Protein AF-A0A673FSD2-F1 (afdb_monomer)

Solvent-accessible surface area (backbone atoms only — not comparable to full-atom values): 5214 Å² total; per-residue (Å²): 135,78,48,86,69,87,64,65,50,76,40,81,90,75,75,51,82,48,83,66,91,85,57,80,63,50,87,76,74,54,79,39,63,41,78,41,63,59,94,91,37,79,79,41,65,33,37,51,80,45,102,46,34,49,51,59,61,74,90,70,49,97,64,84,94,66,97,62,93,58,76,48,67,64,72,130

Organism: NCBI:txid307959

Secondary structure (DSSP, 8-state):
-------EEEETTTTEEEE-S--PPPTTSSTTEEEEEETTEEEEEEEEEETTEEE--GGG-SS-SS----------

InterPro domains:
  IPR001254 Serine proteases, trypsin domain [PF00089] (23-62)
  IPR009003 Peptidase S1, PA clan [SSF50494] (15-66)
  IPR050850 Peptidase S1 family, Elastase subfamily [PTHR24257] (16-62)

pLDDT: mean 70.46, std 16.63, range [28.48, 89.19]

Foldseek 3Di:
DFDDDQPFDQPVVPRDTDRPDDDDGDPCPQVQWDFDDDPNDGDFIWGPPDPFATHGDPVPDPDDDDDDSDRNRPDD

Mean predicted aligned error: 10.94 Å

Structure (mmCIF, N/CA/C/O backbone):
data_AF-A0A673FSD2-F1
#
_entry.id   AF-A0A673FSD2-F1
#
loop_
_atom_site.group_PDB
_atom_site.id
_atom_site.type_symbol
_atom_site.label_atom_id
_atom_site.label_alt_id
_atom_site.label_comp_id
_atom_site.label_asym_id
_atom_site.label_entity_id
_atom_site.label_seq_id
_atom_site.pdbx_PDB_ins_code
_atom_site.Cartn_x
_atom_site.Cartn_y
_atom_site.Cartn_z
_atom_site.occupancy
_atom_site.B_iso_or_equiv
_atom_site.auth_seq_id
_atom_site.auth_comp_id
_atom_site.auth_asym_id
_atom_site.auth_atom_id
_atom_site.pdbx_PDB_model_num
ATOM 1 N N . ASN A 1 1 ? 19.261 -12.768 -9.371 1.00 50.59 1 ASN A N 1
ATOM 2 C CA . ASN A 1 1 ? 18.541 -13.034 -8.109 1.00 50.59 1 ASN A CA 1
ATOM 3 C C . ASN A 1 1 ? 17.690 -11.829 -7.757 1.00 50.59 1 ASN A C 1
ATOM 5 O O . ASN A 1 1 ? 18.231 -10.739 -7.656 1.00 50.59 1 ASN A O 1
ATOM 9 N N . CYS A 1 2 ? 16.373 -12.025 -7.674 1.00 52.22 2 CYS A N 1
ATOM 10 C CA . CYS A 1 2 ? 15.375 -10.992 -7.392 1.00 52.22 2 CYS A CA 1
ATOM 11 C C . CYS A 1 2 ? 15.308 -10.734 -5.885 1.00 52.22 2 CYS A C 1
ATOM 13 O O . CYS A 1 2 ? 14.854 -11.616 -5.158 1.00 52.22 2 CYS A O 1
ATOM 15 N N . TYR A 1 3 ? 15.717 -9.561 -5.407 1.00 52.03 3 TYR A N 1
ATOM 16 C CA . TYR A 1 3 ? 15.586 -9.231 -3.990 1.00 52.03 3 TYR A CA 1
ATOM 17 C C . TYR A 1 3 ? 14.736 -7.972 -3.813 1.00 52.03 3 TYR A C 1
ATOM 19 O O . TYR A 1 3 ? 15.154 -6.871 -4.146 1.00 52.03 3 TYR A O 1
ATOM 27 N N . ILE A 1 4 ? 13.552 -8.143 -3.232 1.00 61.47 4 ILE A N 1
ATOM 28 C CA . ILE A 1 4 ? 13.071 -7.226 -2.196 1.00 61.47 4 ILE A CA 1
ATOM 29 C C . ILE A 1 4 ? 13.168 -8.066 -0.934 1.00 61.47 4 ILE A C 1
ATOM 31 O O . ILE A 1 4 ? 12.336 -8.912 -0.648 1.00 61.47 4 ILE A O 1
ATOM 35 N N . PHE A 1 5 ? 14.243 -7.905 -0.195 1.00 53.22 5 PHE A N 1
ATOM 36 C CA . PHE A 1 5 ? 14.196 -8.179 1.226 1.00 53.22 5 PHE A CA 1
ATOM 37 C C . PHE A 1 5 ? 14.609 -6.859 1.835 1.00 53.22 5 PHE A C 1
ATOM 39 O O . PHE A 1 5 ? 15.752 -6.441 1.671 1.00 53.22 5 PHE A O 1
ATOM 46 N N . CYS A 1 6 ? 13.669 -6.167 2.478 1.00 57.69 6 CYS A N 1
ATOM 47 C CA . CYS A 1 6 ? 14.023 -5.071 3.363 1.00 57.69 6 CYS A CA 1
ATOM 48 C C . CYS A 1 6 ? 14.751 -5.694 4.557 1.00 57.69 6 CYS A C 1
ATOM 50 O O . CYS A 1 6 ? 14.153 -5.906 5.609 1.00 57.69 6 CYS A O 1
ATOM 52 N N . LEU A 1 7 ? 16.033 -6.029 4.391 1.00 53.78 7 LEU A N 1
ATOM 53 C CA . LEU A 1 7 ? 16.951 -6.069 5.516 1.00 53.78 7 LEU A CA 1
ATOM 54 C C . LEU A 1 7 ? 17.064 -4.615 5.964 1.00 53.78 7 LEU A C 1
ATOM 56 O O . LEU A 1 7 ? 17.882 -3.846 5.468 1.00 53.78 7 LEU A O 1
ATOM 60 N N . TYR A 1 8 ? 16.134 -4.201 6.817 1.00 58.53 8 TYR A N 1
ATOM 61 C CA . TYR A 1 8 ? 16.283 -2.960 7.541 1.00 58.53 8 TYR A CA 1
ATOM 62 C C . TYR A 1 8 ? 17.457 -3.185 8.500 1.00 58.53 8 TYR A C 1
ATO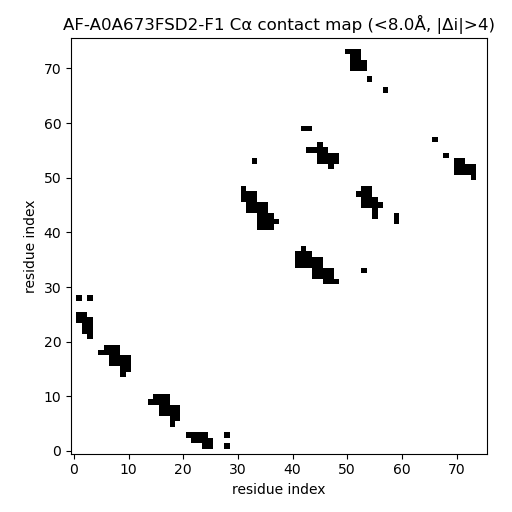M 64 O O . TYR A 1 8 ? 17.436 -4.102 9.319 1.00 58.53 8 TYR A O 1
ATOM 72 N N . HIS A 1 9 ? 18.520 -2.400 8.368 1.00 55.88 9 HIS A N 1
ATOM 73 C CA . HIS A 1 9 ? 19.492 -2.294 9.444 1.00 55.88 9 HIS A CA 1
ATOM 74 C C . HIS A 1 9 ? 18.924 -1.260 10.419 1.00 55.88 9 HIS A C 1
ATOM 76 O O . HIS A 1 9 ? 18.748 -0.097 10.049 1.00 55.88 9 HIS A O 1
ATOM 82 N N . ILE A 1 10 ? 18.552 -1.684 11.631 1.00 60.78 10 ILE A N 1
ATOM 83 C CA . ILE A 1 10 ? 18.203 -0.734 12.692 1.00 60.78 10 ILE A CA 1
ATOM 84 C C . ILE A 1 10 ? 19.526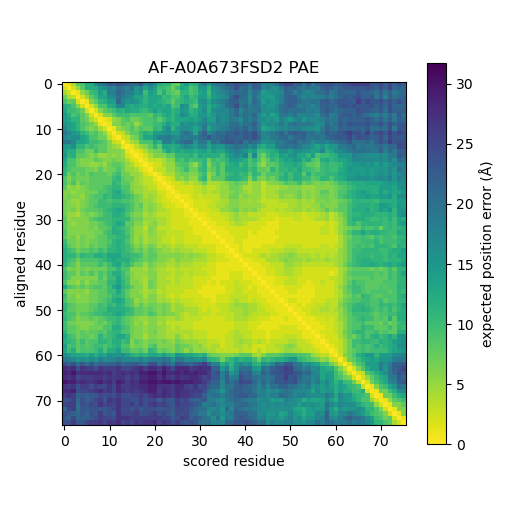 -0.163 13.193 1.00 60.78 10 ILE A C 1
ATOM 86 O O . ILE A 1 10 ? 20.272 -0.851 13.882 1.00 60.78 10 ILE A O 1
ATOM 90 N N . ASP A 1 11 ? 19.838 1.079 12.829 1.00 62.25 11 ASP A N 1
ATOM 91 C CA . ASP A 1 11 ? 20.892 1.816 13.522 1.00 62.25 11 ASP A CA 1
ATOM 92 C C . ASP A 1 11 ? 20.333 2.293 14.874 1.00 62.25 11 ASP A C 1
ATOM 94 O O . ASP A 1 11 ? 19.717 3.358 14.977 1.00 62.25 11 ASP A O 1
ATOM 98 N N . GLU A 1 12 ? 20.483 1.452 15.905 1.00 62.66 12 GLU A N 1
ATOM 99 C CA . GLU A 1 12 ? 19.980 1.703 17.266 1.00 62.66 12 GLU A CA 1
ATOM 100 C C . GLU A 1 12 ? 20.572 2.974 17.900 1.00 62.66 12 GLU A C 1
ATOM 102 O O . GLU A 1 12 ? 19.974 3.528 18.820 1.00 62.66 12 GLU A O 1
ATOM 107 N N . LEU A 1 13 ? 21.711 3.473 17.400 1.00 70.12 13 LEU A N 1
ATOM 108 C CA . LEU A 1 13 ? 22.396 4.642 17.960 1.00 70.12 13 LEU A CA 1
ATOM 109 C C . LEU A 1 13 ? 21.813 5.977 17.470 1.00 70.12 13 LEU A C 1
ATOM 111 O O . LEU A 1 13 ? 21.886 6.967 18.194 1.00 70.12 13 LEU A O 1
ATOM 115 N N . ASN A 1 14 ? 21.205 6.002 16.277 1.00 70.00 14 ASN A N 1
ATOM 116 C CA . ASN A 1 14 ? 20.641 7.216 15.666 1.00 70.00 14 ASN A CA 1
ATOM 117 C C . ASN A 1 14 ? 19.115 7.168 15.478 1.00 70.00 14 ASN A C 1
ATOM 119 O O . ASN A 1 14 ? 18.509 8.173 15.105 1.00 70.00 14 ASN A O 1
ATOM 123 N N . GLY A 1 15 ? 18.477 6.010 15.691 1.00 69.00 15 GLY A N 1
ATOM 124 C CA . GLY A 1 15 ? 17.037 5.824 15.473 1.00 69.00 15 GLY A CA 1
ATOM 125 C C . GLY A 1 15 ? 16.604 5.993 14.010 1.00 69.00 15 GLY A C 1
ATOM 126 O O . GLY A 1 15 ? 15.414 6.124 13.720 1.00 69.00 15 GLY A O 1
ATOM 127 N N . THR A 1 16 ? 17.557 6.009 13.075 1.00 66.44 16 THR A N 1
ATOM 128 C CA . THR A 1 16 ? 17.308 6.146 11.644 1.00 66.44 16 THR A CA 1
ATOM 129 C C . THR A 1 16 ? 17.187 4.771 11.007 1.00 66.44 16 THR A C 1
ATOM 131 O O . THR A 1 16 ? 18.128 3.979 11.030 1.00 66.44 16 THR A O 1
ATOM 134 N N . PHE A 1 17 ? 16.042 4.500 10.384 1.00 70.62 17 PHE A N 1
ATOM 135 C CA . PHE A 1 17 ? 15.847 3.312 9.559 1.00 70.62 17 PHE A CA 1
ATOM 136 C C . PHE A 1 17 ? 16.335 3.618 8.150 1.00 70.62 17 PHE A C 1
ATOM 138 O O . PHE A 1 17 ? 15.713 4.399 7.428 1.00 70.62 17 PHE A O 1
ATOM 145 N N . LYS A 1 18 ? 17.454 3.015 7.753 1.00 69.38 18 LYS A N 1
ATOM 146 C CA . LYS A 1 18 ? 17.990 3.171 6.405 1.00 69.38 18 LYS A CA 1
ATOM 147 C C . LYS A 1 18 ? 17.843 1.861 5.648 1.00 69.38 18 LYS A C 1
ATOM 149 O O . LYS A 1 18 ? 18.221 0.802 6.143 1.00 69.38 18 LYS A O 1
ATOM 154 N N . VAL A 1 19 ? 17.290 1.943 4.442 1.00 71.88 19 VAL A N 1
ATOM 155 C CA . VAL A 1 19 ? 17.289 0.821 3.504 1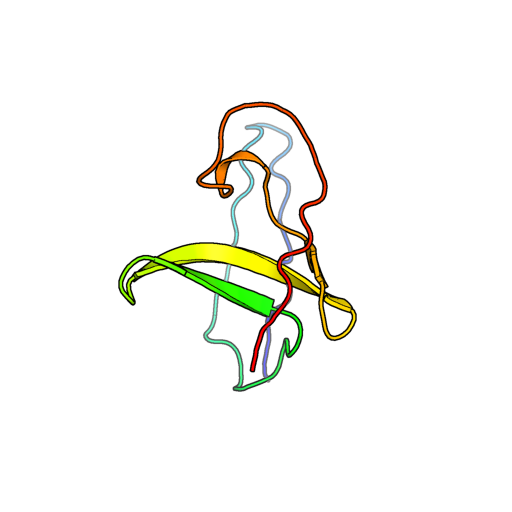.00 71.88 19 VAL A CA 1
ATOM 156 C C . VAL A 1 19 ? 18.579 0.903 2.698 1.00 71.88 19 VAL A C 1
ATOM 158 O O . VAL A 1 19 ? 18.829 1.901 2.022 1.00 71.88 19 VAL A O 1
ATOM 161 N N . GLU A 1 20 ? 19.413 -0.124 2.792 1.00 72.81 20 GLU A N 1
ATOM 162 C CA . GLU A 1 20 ? 20.662 -0.218 2.037 1.00 72.81 20 GLU A CA 1
ATOM 163 C C . GLU A 1 20 ? 20.536 -1.258 0.921 1.00 72.81 20 GLU A C 1
ATOM 165 O O . GLU A 1 20 ? 19.706 -2.162 0.997 1.00 72.81 20 GLU A O 1
ATOM 170 N N . ASN A 1 21 ? 21.355 -1.125 -0.128 1.00 70.31 21 ASN A N 1
ATOM 171 C CA . ASN A 1 21 ? 21.424 -2.078 -1.244 1.00 70.31 21 ASN A CA 1
ATOM 172 C C . ASN A 1 21 ? 20.079 -2.322 -1.962 1.00 70.31 21 ASN A C 1
ATOM 174 O O . ASN A 1 21 ? 19.706 -3.460 -2.242 1.00 70.31 21 ASN A O 1
ATOM 178 N N . VAL A 1 22 ? 19.349 -1.246 -2.274 1.00 72.06 22 VAL A N 1
ATOM 179 C CA . VAL A 1 22 ? 18.071 -1.327 -2.996 1.00 72.06 22 VAL A CA 1
ATOM 180 C C . VAL A 1 22 ? 18.312 -1.640 -4.472 1.00 72.06 22 VAL A C 1
ATOM 182 O O . VAL A 1 22 ? 19.015 -0.907 -5.166 1.00 72.06 22 VAL A O 1
ATOM 185 N N . SER A 1 23 ? 17.683 -2.705 -4.960 1.00 78.38 23 SER A N 1
ATOM 186 C CA . SER A 1 23 ? 17.615 -3.056 -6.380 1.00 78.38 23 SER A CA 1
ATOM 187 C C . SER A 1 23 ? 16.168 -3.083 -6.856 1.00 78.38 23 SER A C 1
ATOM 189 O O . SER A 1 23 ? 15.256 -3.302 -6.058 1.00 78.38 23 SER A O 1
ATOM 191 N N . GLU A 1 24 ? 15.958 -2.903 -8.159 1.00 78.56 24 GLU A N 1
ATOM 192 C CA . GLU A 1 24 ? 14.630 -3.045 -8.751 1.00 78.56 24 GLU A CA 1
ATOM 193 C C . GLU A 1 24 ? 14.058 -4.442 -8.472 1.00 78.56 24 GLU A C 1
ATOM 195 O O . GLU A 1 24 ? 14.737 -5.470 -8.581 1.00 78.56 24 GLU A O 1
ATOM 200 N N . ALA A 1 25 ? 12.789 -4.465 -8.082 1.00 78.00 25 ALA A N 1
ATOM 201 C CA . ALA A 1 25 ? 12.057 -5.691 -7.857 1.00 78.00 25 ALA A CA 1
ATOM 202 C C . ALA A 1 25 ? 11.790 -6.404 -9.177 1.00 78.00 25 ALA A C 1
ATOM 204 O O . ALA A 1 25 ? 11.418 -5.781 -10.167 1.00 78.00 25 ALA A O 1
ATOM 205 N N . CYS A 1 26 ? 11.841 -7.732 -9.171 1.00 82.56 26 CYS A N 1
ATOM 206 C CA . CYS A 1 26 ? 11.302 -8.464 -10.307 1.00 82.56 26 CYS A CA 1
ATOM 207 C C . CYS A 1 26 ? 9.790 -8.219 -10.423 1.00 82.56 26 CYS A C 1
ATOM 209 O O . CYS A 1 26 ? 9.108 -8.141 -9.386 1.00 82.56 26 CYS A O 1
ATOM 211 N N . PRO A 1 27 ? 9.251 -8.129 -11.653 1.00 82.38 27 PRO A N 1
ATOM 212 C CA . PRO A 1 27 ? 7.827 -7.929 -11.867 1.00 82.38 27 PRO A CA 1
ATOM 213 C C . PRO A 1 27 ? 7.002 -8.937 -11.069 1.00 82.38 27 PRO A C 1
ATOM 215 O O . PRO A 1 27 ? 7.301 -10.131 -11.064 1.00 82.38 27 PRO A O 1
ATOM 218 N N . ASN A 1 28 ? 5.972 -8.446 -10.377 1.00 80.44 28 ASN A N 1
ATOM 219 C CA . ASN A 1 28 ? 5.044 -9.265 -9.593 1.00 80.44 28 ASN A CA 1
ATOM 220 C C . ASN A 1 28 ? 5.683 -10.105 -8.461 1.00 80.44 28 ASN A C 1
ATOM 222 O O . ASN A 1 28 ? 5.088 -11.075 -8.000 1.00 80.44 28 ASN A O 1
ATOM 226 N N . SER A 1 29 ? 6.881 -9.745 -7.983 1.00 84.62 29 SER A N 1
ATOM 227 C CA . SER A 1 29 ? 7.519 -10.434 -6.845 1.00 84.62 29 SER A CA 1
ATOM 228 C C . SER A 1 29 ? 6.792 -10.214 -5.509 1.00 84.62 29 SER A C 1
ATOM 230 O O . SER A 1 29 ? 6.882 -11.061 -4.625 1.00 84.62 29 SER A O 1
ATOM 232 N N . TRP A 1 30 ? 6.026 -9.122 -5.390 1.00 85.25 30 TRP A N 1
ATOM 233 C CA . TRP A 1 30 ? 5.197 -8.778 -4.224 1.00 85.25 30 TRP A CA 1
ATOM 234 C C . TRP A 1 30 ? 3.789 -8.474 -4.713 1.00 85.25 30 TRP A C 1
ATOM 236 O O . TRP A 1 30 ? 3.412 -7.306 -4.794 1.00 85.25 30 TRP A O 1
ATOM 246 N N . PRO A 1 31 ? 3.001 -9.500 -5.073 1.00 85.19 31 PRO A N 1
ATOM 247 C CA . PRO A 1 31 ? 1.679 -9.304 -5.669 1.00 85.19 31 PRO A CA 1
ATOM 248 C C . PRO A 1 31 ? 0.696 -8.600 -4.722 1.00 85.19 31 PRO A C 1
ATOM 250 O O . PRO A 1 31 ? -0.333 -8.090 -5.153 1.00 85.19 31 PRO A O 1
ATOM 253 N N . TRP A 1 32 ? 1.007 -8.562 -3.426 1.00 88.44 32 TRP A N 1
ATOM 254 C CA . TRP A 1 32 ? 0.254 -7.815 -2.426 1.00 88.44 32 TRP A CA 1
ATOM 255 C C . TRP A 1 32 ? 0.707 -6.359 -2.254 1.00 88.44 32 TRP A C 1
ATOM 257 O O . TRP A 1 32 ? 0.014 -5.611 -1.573 1.00 88.44 32 TRP A O 1
ATOM 267 N N . HIS A 1 33 ? 1.842 -5.931 -2.815 1.00 89.19 33 HIS A N 1
ATOM 268 C CA . HIS A 1 33 ? 2.262 -4.529 -2.750 1.00 89.19 33 HIS A CA 1
ATOM 269 C C . HIS A 1 33 ? 1.385 -3.699 -3.687 1.00 89.19 33 HIS A C 1
ATOM 271 O O . HIS A 1 33 ? 1.308 -3.984 -4.881 1.00 89.19 33 HIS A O 1
ATOM 277 N N . VAL A 1 34 ? 0.741 -2.656 -3.163 1.00 88.25 34 VAL A N 1
ATOM 278 C CA . VAL A 1 34 ? -0.151 -1.803 -3.958 1.00 88.25 34 VAL A CA 1
ATOM 279 C C . VAL A 1 34 ? 0.249 -0.334 -3.901 1.00 88.25 34 VAL A C 1
ATOM 281 O O . VAL A 1 34 ? 0.680 0.173 -2.865 1.00 88.25 34 VAL A O 1
ATOM 284 N N . SER A 1 35 ? 0.072 0.343 -5.035 1.00 87.25 35 SER A N 1
ATOM 285 C CA . SER A 1 35 ? 0.228 1.789 -5.186 1.00 87.25 35 SER A CA 1
ATOM 286 C C . SER A 1 35 ? -1.134 2.462 -5.015 1.00 87.25 35 SER A C 1
ATOM 288 O O . SER A 1 35 ? -2.051 2.205 -5.797 1.00 87.25 35 SER A O 1
ATOM 290 N N . LEU A 1 36 ? -1.270 3.309 -3.995 1.00 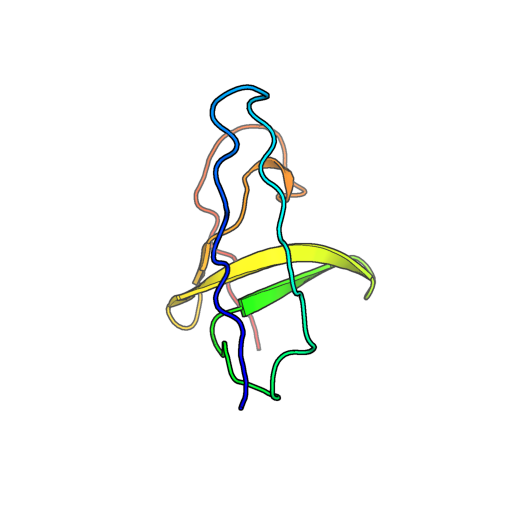86.44 36 LEU A N 1
ATOM 291 C CA . LEU A 1 36 ? -2.426 4.181 -3.815 1.00 86.44 36 LEU A CA 1
ATOM 292 C C . LEU A 1 36 ? -2.223 5.439 -4.658 1.00 86.44 36 LEU A C 1
ATOM 294 O O . LEU A 1 36 ? -1.193 6.111 -4.545 1.00 86.44 36 LEU A O 1
ATOM 298 N N . GLN A 1 37 ? -3.200 5.733 -5.513 1.00 86.69 37 GLN A N 1
ATOM 299 C CA . GLN A 1 37 ? -3.103 6.786 -6.518 1.00 86.69 37 GLN A CA 1
ATOM 300 C C . GLN A 1 37 ? -4.283 7.753 -6.430 1.00 86.69 37 GLN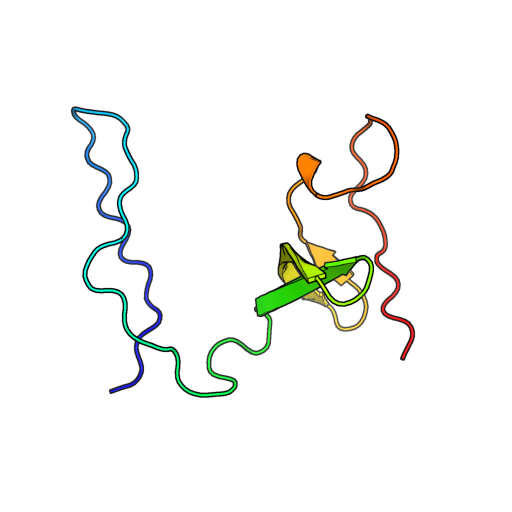 A C 1
ATOM 302 O O . GLN A 1 37 ? -5.411 7.348 -6.155 1.00 86.69 37 GLN A O 1
ATOM 307 N N . SER A 1 38 ? -4.009 9.034 -6.665 1.00 82.69 38 SER A N 1
ATOM 308 C CA . SER A 1 38 ? -4.998 10.105 -6.796 1.00 82.69 38 SER A CA 1
ATOM 309 C C . SER A 1 38 ? -4.638 10.910 -8.036 1.00 82.69 38 SER A C 1
ATOM 311 O O . SER A 1 38 ? -3.482 11.303 -8.177 1.00 82.69 38 SER A O 1
ATOM 313 N N . HIS A 1 39 ? -5.588 11.103 -8.956 1.00 87.44 39 HIS A N 1
ATOM 314 C CA . HIS A 1 39 ? -5.324 11.695 -10.277 1.00 87.44 39 HIS A CA 1
ATOM 315 C C . HIS A 1 39 ? -4.097 11.060 -10.973 1.00 87.44 39 HIS A C 1
ATOM 317 O O . HIS A 1 39 ? -3.155 11.761 -11.339 1.00 87.44 39 HIS A O 1
ATOM 323 N N . ASP A 1 40 ? -4.066 9.722 -11.049 1.00 85.88 40 ASP A N 1
ATOM 324 C CA . ASP A 1 40 ? -2.975 8.914 -11.635 1.00 85.88 40 ASP A CA 1
ATOM 325 C C . ASP A 1 40 ? -1.580 9.137 -11.023 1.00 8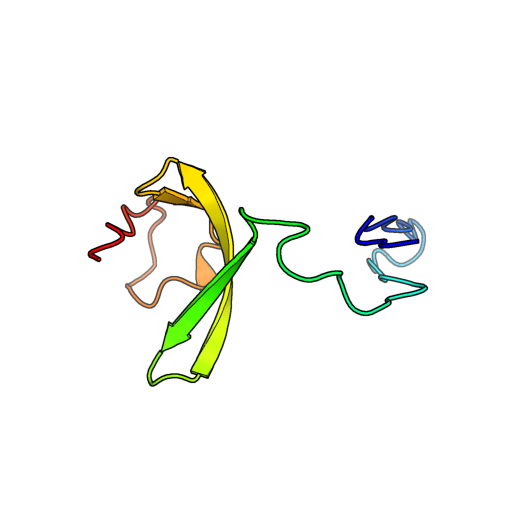5.88 40 ASP A C 1
ATOM 327 O O . ASP A 1 40 ? -0.560 8.709 -11.562 1.00 85.88 40 ASP A O 1
ATOM 331 N N . THR A 1 41 ? -1.519 9.790 -9.863 1.00 86.00 41 THR A N 1
ATOM 332 C CA . THR A 1 41 ? -0.274 10.076 -9.155 1.00 86.00 41 THR A CA 1
ATOM 333 C C . THR A 1 41 ? -0.187 9.217 -7.904 1.00 86.00 41 THR A C 1
ATOM 335 O O . THR A 1 41 ? -1.077 9.257 -7.050 1.00 86.00 41 THR A O 1
ATOM 338 N N . HIS A 1 42 ? 0.895 8.443 -7.781 1.00 87.56 42 HIS A N 1
ATOM 339 C CA . HIS A 1 42 ? 1.205 7.698 -6.563 1.00 87.56 42 HIS A CA 1
ATOM 340 C C . HIS A 1 42 ? 1.402 8.657 -5.393 1.00 87.56 42 HIS A C 1
ATOM 342 O O . HIS A 1 42 ? 2.229 9.565 -5.468 1.00 87.56 42 HIS A O 1
ATOM 348 N N . TYR A 1 43 ? 0.677 8.422 -4.304 1.00 85.81 43 TYR A N 1
ATOM 349 C CA . TYR A 1 43 ? 0.818 9.222 -3.091 1.00 85.81 43 TYR A CA 1
ATOM 350 C C . TYR A 1 43 ? 1.157 8.379 -1.855 1.00 85.81 43 TYR A C 1
ATOM 352 O O . TYR A 1 43 ? 1.707 8.923 -0.903 1.00 85.81 43 TYR A O 1
ATOM 360 N N . CYS A 1 44 ? 0.854 7.074 -1.854 1.00 88.19 44 CYS A N 1
ATOM 361 C CA . CYS A 1 44 ? 1.168 6.163 -0.752 1.00 88.19 44 CYS A CA 1
ATOM 362 C C . CYS A 1 44 ? 1.236 4.694 -1.193 1.00 88.19 44 CYS A C 1
ATOM 364 O O . CYS A 1 44 ? 0.634 4.297 -2.190 1.00 88.19 44 CYS A O 1
ATOM 366 N N . SER A 1 45 ? 1.885 3.857 -0.383 1.00 88.00 45 SER A N 1
ATOM 367 C CA . SER A 1 45 ? 1.888 2.395 -0.539 1.00 88.00 45 SER A CA 1
ATOM 368 C C . SER A 1 45 ? 0.951 1.703 0.454 1.00 88.00 45 SER A C 1
ATOM 370 O O . SER A 1 45 ? 0.683 2.209 1.546 1.00 88.00 45 SER A O 1
ATOM 372 N N . GLY A 1 46 ? 0.485 0.508 0.091 1.00 87.38 46 GLY A N 1
ATOM 373 C CA . GLY A 1 46 ? -0.301 -0.369 0.959 1.00 87.38 46 GLY A CA 1
ATOM 374 C C . GLY A 1 46 ? -0.045 -1.853 0.694 1.00 87.38 46 GLY A C 1
ATOM 375 O O . GLY A 1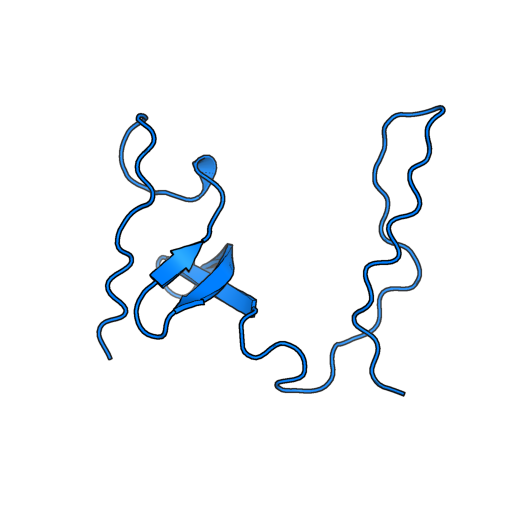 46 ? 0.723 -2.222 -0.197 1.00 87.38 46 GLY A O 1
ATOM 376 N N . VAL A 1 47 ? -0.713 -2.709 1.469 1.00 89.12 47 VAL A N 1
ATOM 377 C CA . VAL A 1 47 ? -0.624 -4.173 1.382 1.00 89.12 47 VAL A CA 1
ATOM 378 C C . VAL A 1 47 ? -2.010 -4.780 1.182 1.00 89.12 47 VAL A C 1
ATOM 380 O O . VAL A 1 47 ? -2.901 -4.581 2.004 1.00 89.12 47 VAL A O 1
ATOM 383 N N . LEU A 1 48 ? -2.199 -5.560 0.120 1.00 88.38 48 LEU A N 1
ATOM 384 C CA . LEU A 1 48 ? -3.409 -6.340 -0.127 1.00 88.38 48 LEU A CA 1
ATOM 385 C C . LEU A 1 48 ? -3.482 -7.516 0.859 1.00 88.38 48 LEU A C 1
ATOM 387 O O . LEU A 1 48 ? -2.806 -8.527 0.687 1.00 88.38 48 LEU A O 1
ATOM 391 N N . ILE A 1 49 ? -4.318 -7.389 1.887 1.00 88.94 49 ILE A N 1
ATOM 392 C CA . ILE A 1 49 ? -4.514 -8.423 2.921 1.00 88.94 49 ILE A CA 1
ATOM 393 C C . ILE A 1 49 ? -5.667 -9.378 2.586 1.00 88.94 49 ILE A C 1
ATOM 395 O O . ILE A 1 49 ? -5.801 -10.445 3.177 1.00 88.94 49 ILE A O 1
ATOM 399 N N . HIS A 1 50 ? -6.518 -8.992 1.637 1.00 85.69 50 HIS A N 1
ATOM 400 C CA . HIS A 1 50 ? -7.618 -9.795 1.113 1.00 85.69 50 HIS A CA 1
ATOM 401 C C . HIS A 1 50 ? -7.998 -9.241 -0.268 1.00 85.69 50 HIS A C 1
ATOM 403 O O . HIS A 1 50 ? -7.826 -8.045 -0.489 1.00 85.69 50 HIS A O 1
ATOM 409 N N . PRO A 1 51 ? -8.611 -10.028 -1.175 1.00 86.75 51 PRO A N 1
ATOM 410 C CA . PRO A 1 51 ? -9.024 -9.587 -2.519 1.00 86.75 51 PRO A CA 1
ATOM 411 C C . PRO A 1 51 ? -9.825 -8.276 -2.650 1.00 86.75 51 PRO A C 1
ATOM 413 O O . PRO A 1 51 ? -10.078 -7.823 -3.759 1.00 86.75 51 PRO A O 1
ATOM 416 N N . ARG A 1 52 ? -10.292 -7.695 -1.542 1.00 84.56 52 ARG A N 1
ATOM 417 C CA . ARG A 1 52 ? -11.087 -6.458 -1.502 1.00 84.56 52 ARG A CA 1
ATOM 418 C C . ARG A 1 52 ? -10.611 -5.488 -0.418 1.00 84.56 52 ARG A C 1
ATOM 420 O O . ARG A 1 52 ? -11.354 -4.576 -0.081 1.00 84.56 52 ARG A O 1
ATOM 427 N N . TRP A 1 53 ? -9.444 -5.733 0.177 1.00 80.94 53 TRP A N 1
ATOM 428 C CA . TRP A 1 53 ? -8.979 -4.992 1.341 1.00 80.94 53 TRP A CA 1
ATOM 429 C C . TRP A 1 53 ? -7.484 -4.747 1.281 1.00 80.94 53 TRP A C 1
ATOM 431 O O . TRP A 1 53 ? -6.687 -5.684 1.193 1.00 80.94 53 TRP A O 1
ATOM 441 N N . VAL A 1 54 ? -7.130 -3.472 1.385 1.00 85.88 54 VAL A N 1
ATOM 442 C CA . VAL A 1 54 ? -5.755 -2.996 1.456 1.00 85.88 54 VAL A CA 1
ATOM 443 C C . VAL A 1 54 ? -5.526 -2.393 2.833 1.00 85.88 54 VAL A C 1
ATOM 445 O O . VAL A 1 54 ? -6.279 -1.525 3.270 1.00 85.88 54 VAL A O 1
ATOM 448 N N . LEU A 1 55 ? -4.474 -2.846 3.502 1.00 84.12 55 LEU A N 1
ATOM 449 C CA . LEU A 1 55 ? -3.932 -2.218 4.694 1.00 84.12 55 LEU A CA 1
ATOM 450 C C . LEU A 1 55 ? -3.001 -1.076 4.273 1.00 84.12 55 LEU A C 1
ATOM 452 O O . LEU A 1 55 ? -2.075 -1.292 3.493 1.00 84.12 55 LEU A O 1
ATOM 456 N N . ALA A 1 56 ? -3.231 0.129 4.788 1.00 84.88 56 ALA A N 1
ATOM 457 C CA . ALA A 1 56 ? -2.438 1.314 4.472 1.00 84.88 56 ALA A CA 1
ATOM 458 C C . ALA A 1 56 ? -2.251 2.205 5.713 1.00 84.88 56 ALA A C 1
ATOM 460 O O . ALA A 1 56 ? -3.044 2.109 6.658 1.00 84.88 56 ALA A O 1
ATOM 461 N N . PRO A 1 57 ? -1.234 3.087 5.733 1.00 79.44 57 PRO A N 1
ATOM 462 C CA . PRO A 1 57 ? -1.067 4.057 6.808 1.00 79.44 57 PRO A CA 1
ATOM 463 C C . PRO A 1 57 ? -2.260 5.014 6.899 1.00 79.44 57 PRO A C 1
ATOM 465 O O . PRO A 1 57 ? -2.793 5.466 5.888 1.00 79.44 57 PRO A O 1
ATOM 468 N N . ARG A 1 58 ? -2.650 5.397 8.120 1.00 74.56 58 ARG A N 1
ATOM 469 C CA . ARG A 1 58 ? -3.792 6.302 8.347 1.00 74.56 58 ARG A CA 1
ATOM 470 C C . ARG A 1 58 ? -3.643 7.649 7.632 1.00 74.56 58 ARG A C 1
ATOM 472 O O . ARG A 1 58 ? -4.619 8.156 7.101 1.00 74.56 58 ARG A O 1
ATOM 479 N N . HIS A 1 59 ? -2.435 8.212 7.599 1.00 80.81 59 HIS A N 1
ATOM 480 C CA . HIS A 1 59 ? -2.170 9.512 6.967 1.00 80.81 59 HIS A CA 1
ATOM 481 C C . HIS A 1 59 ? -2.304 9.492 5.433 1.00 80.81 59 HIS A C 1
ATOM 483 O O . HIS A 1 59 ? -2.315 10.544 4.810 1.00 80.81 59 HIS A O 1
ATOM 489 N N . CYS A 1 60 ? -2.414 8.306 4.829 1.00 80.75 60 CYS A N 1
ATOM 490 C CA . CYS A 1 60 ? -2.686 8.127 3.405 1.00 80.75 60 CYS A CA 1
ATOM 491 C C . CYS A 1 60 ? -4.189 8.172 3.079 1.00 80.75 60 CYS A C 1
ATOM 493 O O . CYS A 1 60 ? -4.587 8.080 1.918 1.00 80.75 60 CYS A O 1
ATOM 495 N N . LEU A 1 61 ? -5.061 8.250 4.082 1.00 72.31 61 LEU A N 1
ATOM 496 C CA . LEU A 1 61 ? -6.498 8.317 3.861 1.00 72.31 61 LEU A CA 1
ATOM 497 C C . LEU A 1 61 ? -6.897 9.782 3.678 1.00 72.31 61 LEU A C 1
ATOM 499 O O . LEU A 1 61 ? -6.727 10.600 4.573 1.00 72.31 61 LEU A O 1
ATOM 503 N N . VAL A 1 62 ? -7.459 10.103 2.513 1.00 64.94 62 VAL A N 1
ATOM 504 C CA . VAL A 1 62 ? -7.863 11.467 2.114 1.00 64.94 62 VAL A CA 1
ATOM 505 C C . VAL A 1 62 ? -9.127 11.946 2.867 1.00 64.94 62 VAL A C 1
ATOM 507 O O . VAL A 1 62 ? -9.675 13.001 2.569 1.00 64.94 62 VAL A O 1
ATOM 510 N N . ILE A 1 63 ? -9.613 11.199 3.868 1.00 58.28 63 ILE A N 1
ATOM 511 C CA . ILE A 1 63 ? -10.858 11.498 4.591 1.00 58.28 63 ILE A CA 1
ATOM 512 C C . ILE A 1 63 ? -10.583 11.605 6.100 1.00 58.28 63 ILE A C 1
ATOM 514 O O . ILE A 1 63 ? -9.963 10.732 6.698 1.00 58.28 63 ILE A O 1
ATOM 518 N N . LEU A 1 64 ? -11.064 12.717 6.660 1.00 50.31 64 LEU A N 1
ATOM 519 C CA . LEU A 1 64 ? -10.856 13.311 7.986 1.00 50.31 64 LEU A CA 1
ATOM 520 C C . LEU A 1 64 ? -10.613 12.342 9.176 1.00 50.31 64 LEU A C 1
ATOM 522 O O . LEU A 1 64 ? -11.491 11.604 9.613 1.00 50.31 64 LEU A O 1
ATOM 526 N N . ASP A 1 65 ? -9.403 12.448 9.727 1.00 52.06 65 ASP A N 1
ATOM 527 C CA . ASP A 1 65 ? -8.952 12.373 11.132 1.00 52.06 65 ASP A CA 1
ATOM 528 C C . ASP A 1 65 ? -9.332 11.269 12.135 1.00 52.06 65 ASP A C 1
ATOM 530 O O . ASP A 1 65 ? -8.721 11.249 13.203 1.00 52.06 65 ASP A O 1
ATOM 534 N N . PHE A 1 66 ? -10.197 10.287 11.876 1.00 47.47 66 PHE A N 1
ATOM 535 C CA . PHE A 1 66 ? -10.368 9.192 12.849 1.00 47.47 66 PHE A CA 1
ATOM 536 C C . PHE A 1 66 ? -10.305 7.800 12.230 1.00 47.47 66 PHE A C 1
ATOM 538 O O . PHE A 1 66 ? -11.124 7.386 11.419 1.00 47.47 66 PHE A O 1
ATOM 545 N N . MET A 1 67 ? -9.265 7.094 12.678 1.00 48.28 67 MET A N 1
ATOM 546 C CA . MET A 1 67 ? -8.999 5.665 12.586 1.00 48.28 67 MET A CA 1
ATOM 547 C C . MET A 1 67 ? -10.228 4.814 12.234 1.00 48.28 67 MET A C 1
ATOM 549 O O . MET A 1 67 ? -10.996 4.408 13.101 1.00 48.28 67 MET A O 1
ATOM 553 N N . LEU A 1 68 ? -10.325 4.431 10.967 1.00 41.88 68 LEU A N 1
ATOM 554 C CA . LEU A 1 68 ? -10.945 3.177 10.579 1.00 41.88 68 LEU A CA 1
ATOM 555 C C . LEU A 1 68 ? -10.005 2.485 9.604 1.00 41.88 68 LEU A C 1
ATOM 557 O O . LEU A 1 68 ? -9.486 3.107 8.677 1.00 41.88 68 LEU A O 1
ATOM 561 N N . MET A 1 69 ? -9.810 1.182 9.803 1.00 41.16 69 MET A N 1
ATOM 562 C CA . MET A 1 69 ? -9.427 0.298 8.711 1.00 41.16 69 MET A CA 1
ATOM 563 C C . MET A 1 69 ? -10.493 0.464 7.627 1.00 41.16 69 MET A C 1
ATOM 565 O O . MET A 1 69 ? -11.578 -0.112 7.726 1.00 41.16 69 MET A O 1
ATOM 569 N N . LEU A 1 70 ? -1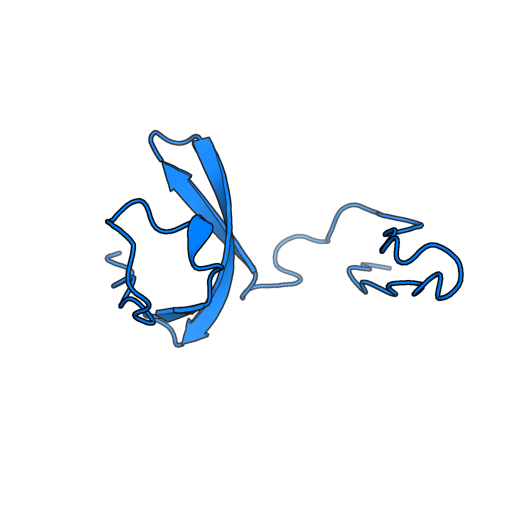0.261 1.347 6.658 1.00 48.41 70 LEU A N 1
ATOM 570 C CA . LEU A 1 70 ? -11.269 1.603 5.649 1.00 48.41 70 LEU A CA 1
ATOM 571 C C . LEU A 1 70 ? -11.227 0.481 4.623 1.00 48.41 70 LEU A C 1
ATOM 573 O O . LEU A 1 70 ? -10.193 0.167 4.037 1.00 48.41 70 LEU A O 1
ATOM 577 N N . HIS A 1 71 ? -12.414 -0.095 4.437 1.00 43.44 71 HIS A N 1
ATOM 578 C CA . HIS A 1 71 ? -12.889 -0.723 3.217 1.00 43.44 71 HIS A CA 1
ATOM 579 C C . HIS A 1 71 ? -12.472 0.120 2.003 1.00 43.44 71 HIS A C 1
ATOM 581 O O . HIS A 1 71 ? -13.270 0.877 1.451 1.00 43.44 71 HIS A O 1
ATOM 587 N N . LEU A 1 72 ? -11.242 -0.029 1.525 1.00 44.62 72 LEU A N 1
ATOM 588 C CA . LEU A 1 72 ? -10.947 0.256 0.133 1.00 44.62 72 LEU A CA 1
ATOM 589 C C . LEU A 1 72 ? -11.592 -0.881 -0.644 1.00 44.62 72 LEU A C 1
ATOM 591 O O . LEU A 1 72 ? -10.952 -1.882 -0.948 1.00 44.62 72 LEU A O 1
ATOM 595 N N . LYS A 1 73 ? -12.906 -0.759 -0.873 1.00 37.44 73 LYS A N 1
ATOM 596 C CA . LYS A 1 73 ? -13.646 -1.623 -1.782 1.00 37.44 73 LYS A CA 1
ATOM 597 C C . LYS A 1 73 ? -12.973 -1.431 -3.130 1.00 37.44 73 LYS A C 1
ATOM 599 O O . LYS A 1 73 ? -13.258 -0.462 -3.822 1.00 37.44 73 LYS A O 1
ATOM 604 N N . ILE A 1 74 ? -12.048 -2.334 -3.445 1.00 41.31 74 ILE A N 1
ATOM 605 C CA . ILE A 1 74 ? -11.460 -2.467 -4.771 1.00 41.31 74 ILE A CA 1
ATOM 606 C C . ILE A 1 74 ? -12.650 -2.767 -5.678 1.00 41.31 74 ILE A C 1
ATOM 608 O O . ILE A 1 74 ? -13.154 -3.893 -5.7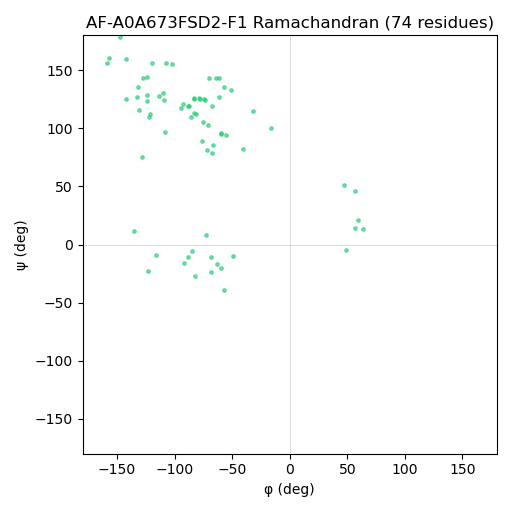11 1.00 41.31 74 ILE A O 1
ATOM 612 N N . TRP A 1 75 ? -13.196 -1.729 -6.299 1.00 28.48 75 TRP A N 1
ATOM 613 C CA . TRP A 1 75 ? -14.060 -1.909 -7.444 1.00 28.48 75 TRP A CA 1
ATOM 614 C C . TRP A 1 75 ? -13.120 -2.188 -8.612 1.00 28.48 75 TRP A C 1
ATOM 616 O O . TRP A 1 75 ? -12.137 -1.472 -8.799 1.00 28.48 75 TRP A O 1
ATOM 626 N N . LYS A 1 76 ? -13.370 -3.309 -9.290 1.00 35.75 76 LYS A N 1
ATOM 627 C CA . LYS A 1 76 ? -12.823 -3.548 -10.623 1.00 35.75 76 LYS A CA 1
ATOM 628 C C . LYS A 1 76 ? -13.296 -2.463 -11.575 1.00 35.75 76 LYS A C 1
ATOM 630 O O . LYS A 1 76 ? -14.440 -2.009 -11.374 1.00 35.75 76 LYS A O 1
#

Radius of gyration: 15.27 Å; Cα contacts (8 Å, |Δi|>4): 85; chains: 1; bounding box: 36×26×30 Å

Nearest PDB structures (foldseek):
  1ept-assembly1_A  TM=9.236E-01  e=7.791E-03  Sus scrofa

Sequence (76 aa):
NCYIFCLYHIDELNGTFKVENVSEACPNSWPWHVSLQSHDTHYCSGVLIHPRWVLAPRHCLVILDFMLMLHLKIWK